Protein AF-A0A966IT73-F1 (afdb_monomer_lite)

Sequence (66 aa):
MTKKYKVGDQIRLRSGEKWTLGPDVDLEKEIVLLEDGIRLTDKKVAEIVEGVHRREAQKVLKSKRR

Secondary structure (DSSP, 8-state):
------TT-EEE-TTS-EEE------TTTS--B-TTS-B--HHHHHHHHHHHHHHHHHHHHHHTT-

Foldseek 3Di:
DDDDDDQQDWDQDPVRDTDGRHDDDDLVPDFDADPVRHTDDPVVVVVVVVVVVVVVVVVVVVVVVD

Radius of gyration: 15.04 Å; chains: 1; bounding box: 41×30×28 Å

Structure (mmCIF, N/CA/C/O backbone):
data_AF-A0A966IT73-F1
#
_entry.id   AF-A0A966IT73-F1
#
loop_
_atom_site.group_PDB
_atom_site.id
_atom_site.type_symbol
_atom_site.label_atom_id
_atom_site.label_alt_id
_atom_site.label_comp_id
_atom_site.label_asym_id
_atom_site.label_entity_id
_atom_site.label_seq_id
_atom_site.pdbx_PDB_ins_code
_atom_site.Cartn_x
_atom_site.Cartn_y
_atom_site.Cartn_z
_atom_site.occupancy
_atom_site.B_iso_or_equiv
_atom_site.auth_seq_id
_atom_site.auth_comp_id
_atom_site.auth_asym_id
_atom_site.auth_atom_id
_atom_site.pdbx_PDB_model_num
ATOM 1 N N . MET A 1 1 ? 2.966 20.334 -16.381 1.00 41.22 1 MET A N 1
ATOM 2 C CA . MET A 1 1 ? 1.618 19.776 -16.634 1.00 41.22 1 MET A CA 1
ATOM 3 C C . MET A 1 1 ? 1.445 18.535 -15.770 1.00 41.22 1 MET A C 1
ATOM 5 O O . MET A 1 1 ? 2.135 17.552 -16.007 1.00 41.22 1 MET A O 1
ATOM 9 N N . THR A 1 2 ? 0.604 18.581 -14.737 1.00 55.31 2 THR A N 1
ATOM 10 C CA . THR A 1 2 ? 0.302 17.424 -13.877 1.00 55.31 2 THR A CA 1
ATOM 11 C C . THR A 1 2 ? -0.713 16.536 -14.588 1.00 55.31 2 THR A C 1
ATOM 13 O O . THR A 1 2 ? -1.833 16.960 -14.869 1.00 55.31 2 THR A O 1
ATOM 16 N N . LYS A 1 3 ? -0.310 15.313 -14.940 1.00 69.62 3 LYS A N 1
ATOM 17 C CA . LYS A 1 3 ? -1.209 14.320 -15.536 1.00 69.62 3 LYS A CA 1
ATOM 18 C C . LYS A 1 3 ? -2.179 13.850 -14.447 1.00 69.62 3 LYS A C 1
ATOM 20 O O . LYS A 1 3 ? -1.728 13.393 -13.402 1.00 69.62 3 LYS A O 1
ATOM 25 N N . LYS A 1 4 ? -3.487 14.004 -14.669 1.00 70.25 4 LYS A N 1
ATOM 26 C CA . LYS A 1 4 ? -4.520 13.431 -13.793 1.00 70.25 4 LYS A CA 1
ATOM 27 C C . LYS A 1 4 ? -4.753 11.983 -14.218 1.00 70.25 4 LYS A C 1
ATOM 29 O O . LYS A 1 4 ? -5.032 11.752 -15.392 1.00 70.25 4 LYS A O 1
ATOM 34 N N . TYR A 1 5 ? -4.625 11.050 -13.284 1.00 71.69 5 TYR A N 1
ATOM 35 C CA . TYR A 1 5 ? -4.918 9.632 -13.494 1.00 71.69 5 TYR A CA 1
ATOM 36 C C . TYR A 1 5 ? -6.244 9.282 -12.818 1.00 71.69 5 TYR A C 1
ATOM 38 O O . TYR A 1 5 ? -6.594 9.889 -11.803 1.00 71.69 5 TYR A O 1
ATOM 46 N N . LYS A 1 6 ? -6.989 8.338 -13.392 1.00 74.12 6 LYS A N 1
ATOM 47 C CA . LYS A 1 6 ? -8.229 7.801 -12.825 1.00 74.12 6 LYS A CA 1
ATOM 48 C C . LYS A 1 6 ? -7.982 6.427 -12.203 1.00 74.12 6 LYS A C 1
ATOM 50 O O . LYS A 1 6 ? -7.094 5.689 -12.622 1.00 74.12 6 LYS A O 1
ATOM 55 N N . VAL A 1 7 ? -8.800 6.079 -11.213 1.00 75.19 7 VAL A N 1
ATOM 56 C CA . VAL A 1 7 ? -8.886 4.709 -10.688 1.00 75.19 7 VAL A CA 1
ATOM 57 C C . VAL A 1 7 ? -9.160 3.745 -11.846 1.00 75.19 7 VAL A C 1
ATOM 59 O O . VAL A 1 7 ? -10.011 4.018 -12.692 1.00 75.19 7 VAL A O 1
ATOM 62 N N . GLY A 1 8 ? -8.427 2.634 -11.888 1.00 73.12 8 GLY A N 1
ATOM 63 C CA . GLY A 1 8 ? -8.477 1.651 -12.969 1.00 73.12 8 GLY A CA 1
ATOM 64 C C . GLY A 1 8 ? -7.556 1.954 -14.155 1.00 73.12 8 GLY A C 1
ATOM 65 O O . GLY A 1 8 ? -7.406 1.095 -15.025 1.00 73.12 8 GLY A O 1
ATOM 66 N N . ASP A 1 9 ? -6.896 3.118 -14.197 1.00 79.81 9 ASP A N 1
ATOM 67 C CA . ASP A 1 9 ? -5.922 3.409 -15.249 1.00 79.81 9 ASP A CA 1
ATOM 68 C C . ASP A 1 9 ? -4.712 2.473 -15.145 1.00 79.81 9 ASP A C 1
ATOM 70 O O . ASP A 1 9 ? -4.137 2.259 -14.073 1.00 79.81 9 ASP A O 1
ATOM 74 N N . GLN A 1 10 ? -4.276 1.955 -16.295 1.00 77.00 10 GLN A N 1
ATOM 75 C CA . GLN A 1 10 ? -3.005 1.250 -16.399 1.00 77.00 10 GLN A CA 1
ATOM 76 C C . GLN A 1 10 ? -1.862 2.243 -16.585 1.00 77.00 10 GLN A C 1
ATOM 78 O O . GLN A 1 10 ? -1.724 2.897 -17.622 1.00 77.00 10 GLN A O 1
ATOM 83 N N . ILE A 1 11 ? -0.990 2.299 -15.586 1.00 81.94 11 ILE A N 1
ATOM 84 C CA . ILE A 1 11 ? 0.268 3.022 -15.646 1.00 81.94 11 ILE A CA 1
ATOM 85 C C . ILE A 1 11 ? 1.334 2.055 -16.139 1.00 81.94 11 ILE A C 1
ATOM 87 O O . ILE A 1 11 ? 1.621 1.024 -15.529 1.00 81.94 11 ILE A O 1
ATOM 91 N N . ARG A 1 12 ? 1.953 2.411 -17.262 1.00 78.56 12 ARG A N 1
ATOM 92 C CA . ARG A 1 12 ? 3.129 1.706 -17.758 1.00 78.56 12 ARG A CA 1
ATOM 93 C C . ARG A 1 12 ? 4.370 2.426 -17.258 1.00 78.56 12 ARG A C 1
ATOM 95 O O . ARG A 1 12 ? 4.641 3.558 -17.664 1.00 78.56 12 ARG A O 1
ATOM 102 N N . LEU A 1 13 ? 5.101 1.777 -16.360 1.00 77.31 13 LEU A N 1
ATOM 103 C CA . LEU A 1 13 ? 6.353 2.309 -15.843 1.00 77.31 13 LEU A CA 1
ATOM 104 C C . LEU A 1 13 ? 7.438 2.236 -16.921 1.00 77.31 13 LEU A C 1
ATOM 106 O O . LEU A 1 13 ? 7.387 1.412 -17.838 1.00 77.31 13 LEU A O 1
ATOM 110 N N . ARG A 1 14 ? 8.469 3.078 -16.793 1.00 73.31 14 ARG A N 1
ATOM 111 C CA . ARG A 1 14 ? 9.646 3.041 -17.681 1.00 73.31 14 ARG A CA 1
ATOM 112 C C . ARG A 1 14 ? 10.376 1.693 -17.651 1.00 73.31 14 ARG A C 1
ATOM 114 O O . ARG A 1 14 ? 11.049 1.368 -18.621 1.00 73.31 14 ARG A O 1
ATOM 121 N N . SER A 1 15 ? 10.226 0.919 -16.574 1.00 76.44 15 SER A N 1
ATOM 122 C CA . SER A 1 15 ? 10.747 -0.447 -16.445 1.00 76.44 15 SER A CA 1
ATOM 123 C C . SER A 1 15 ? 10.006 -1.478 -17.307 1.00 76.44 15 SER A C 1
ATOM 125 O O . SER A 1 15 ? 10.459 -2.612 -17.409 1.00 76.44 15 SER A O 1
ATOM 127 N N . GLY A 1 16 ? 8.885 -1.107 -17.936 1.00 76.56 16 GLY A N 1
ATOM 128 C CA . GLY A 1 16 ? 8.037 -2.008 -18.721 1.00 76.56 16 GLY A CA 1
ATOM 129 C C . GLY A 1 16 ? 6.929 -2.688 -17.911 1.00 76.56 16 GLY A C 1
ATOM 130 O O . GLY A 1 16 ? 6.024 -3.275 -18.508 1.00 76.56 16 GLY A O 1
ATOM 131 N N . GLU A 1 17 ? 6.956 -2.558 -16.584 1.00 75.31 17 GLU A N 1
ATOM 132 C CA . GLU A 1 17 ? 5.922 -3.068 -15.684 1.00 75.31 17 GLU A CA 1
ATOM 133 C C . GLU A 1 17 ? 4.591 -2.332 -15.892 1.00 75.31 17 GLU A C 1
ATOM 135 O O . GLU A 1 17 ? 4.549 -1.110 -16.082 1.00 75.31 17 GLU A O 1
ATOM 140 N N . LYS A 1 18 ? 3.491 -3.091 -1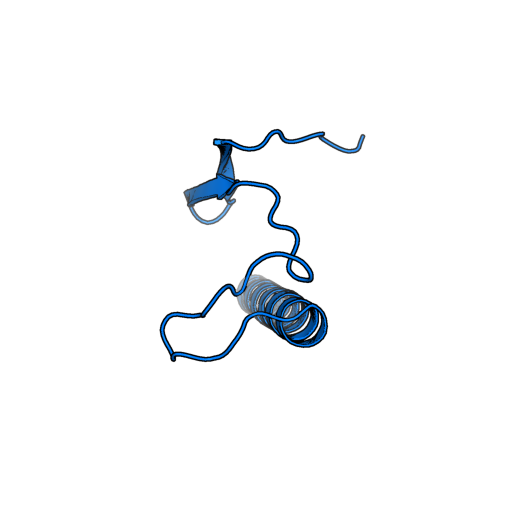5.861 1.00 78.62 18 LYS A N 1
ATOM 141 C CA . LYS A 1 18 ? 2.125 -2.566 -15.934 1.00 78.62 18 LYS A CA 1
ATOM 142 C C . LYS A 1 18 ? 1.523 -2.576 -14.541 1.00 78.62 18 LYS A C 1
ATOM 144 O O . LYS A 1 18 ? 1.402 -3.636 -13.937 1.00 78.62 18 LYS A O 1
ATOM 149 N N . TRP A 1 19 ? 1.164 -1.400 -14.058 1.00 78.31 19 TRP A N 1
ATOM 150 C CA . TRP A 1 19 ? 0.537 -1.203 -12.762 1.00 78.31 19 TRP A CA 1
ATOM 151 C C . TRP A 1 19 ? -0.881 -0.700 -12.996 1.00 78.31 19 TRP A C 1
ATOM 153 O O . TRP A 1 19 ? -1.090 0.160 -13.848 1.00 78.31 19 TRP A O 1
ATOM 163 N N . THR A 1 20 ? -1.852 -1.231 -12.265 1.00 79.12 20 THR A N 1
ATOM 164 C CA . THR A 1 20 ? -3.232 -0.739 -12.309 1.00 79.12 20 THR A CA 1
ATOM 165 C C . THR A 1 20 ? -3.464 0.126 -11.082 1.00 79.12 20 THR A C 1
ATOM 167 O O . THR A 1 20 ? -3.181 -0.307 -9.966 1.00 79.12 20 THR A O 1
ATOM 170 N N . LEU A 1 21 ? -3.970 1.343 -11.282 1.00 76.56 21 LEU A N 1
ATOM 171 C CA . LEU A 1 21 ? -4.409 2.194 -10.181 1.00 76.56 21 LEU A CA 1
ATOM 172 C C . LEU A 1 21 ? -5.596 1.534 -9.476 1.00 76.56 21 LEU A C 1
ATOM 174 O O . LEU A 1 21 ? -6.665 1.379 -10.068 1.00 76.56 21 LEU A O 1
ATOM 178 N N . GLY A 1 22 ? -5.387 1.126 -8.226 1.00 74.12 22 GLY A N 1
ATOM 179 C CA . GLY A 1 22 ? -6.443 0.594 -7.372 1.00 74.12 22 GLY A CA 1
ATOM 180 C C . GLY A 1 22 ? -7.493 1.653 -7.015 1.00 74.12 22 GLY A C 1
ATOM 181 O O . GLY A 1 22 ? -7.288 2.839 -7.294 1.00 74.12 22 GLY A O 1
ATOM 182 N N . PRO A 1 23 ? -8.628 1.235 -6.426 1.00 77.00 23 PRO A N 1
ATOM 183 C CA . PRO A 1 23 ? -9.605 2.164 -5.872 1.00 77.00 23 PRO A CA 1
ATOM 184 C C . PRO A 1 23 ? -8.963 3.089 -4.839 1.00 77.00 23 PRO A C 1
ATOM 186 O O . PRO A 1 23 ? -8.001 2.716 -4.170 1.00 77.00 23 PRO A O 1
ATOM 189 N N . ASP A 1 24 ? -9.504 4.299 -4.731 1.00 72.38 24 ASP A N 1
ATOM 190 C CA . ASP A 1 24 ? -9.184 5.192 -3.623 1.00 72.38 24 ASP A CA 1
ATOM 191 C C . ASP A 1 24 ? -9.785 4.575 -2.356 1.00 72.38 24 ASP A C 1
ATOM 193 O O . ASP A 1 24 ? -11.006 4.425 -2.260 1.00 72.38 24 ASP A O 1
ATOM 197 N N . VAL A 1 25 ? -8.927 4.114 -1.446 1.00 69.38 25 VAL A N 1
ATOM 198 C CA . VAL A 1 25 ? -9.351 3.451 -0.210 1.00 69.38 25 VAL A CA 1
ATOM 199 C C . VAL A 1 25 ? -9.130 4.397 0.955 1.00 69.38 25 VAL A C 1
ATOM 201 O O . VAL A 1 25 ? -8.007 4.821 1.227 1.00 69.38 25 VAL A O 1
ATOM 204 N N . ASP A 1 26 ? -10.216 4.691 1.659 1.00 71.69 26 ASP A N 1
ATOM 205 C CA . ASP A 1 26 ? -10.195 5.430 2.913 1.00 71.69 26 ASP A CA 1
ATOM 206 C C . ASP A 1 26 ? -9.736 4.488 4.042 1.00 71.69 26 ASP A C 1
ATOM 208 O O . ASP A 1 26 ? -10.489 3.626 4.507 1.00 71.69 26 ASP A O 1
ATOM 212 N N . LEU A 1 27 ? -8.475 4.633 4.460 1.00 72.88 27 LEU A N 1
ATOM 213 C CA . LEU A 1 27 ? -7.831 3.773 5.463 1.00 72.88 27 LEU A CA 1
ATOM 214 C C . LEU A 1 27 ? -8.377 3.974 6.890 1.00 72.88 27 LEU A C 1
ATOM 216 O O . LEU A 1 27 ? -8.118 3.146 7.773 1.00 72.88 27 LEU A O 1
ATOM 220 N N . GLU A 1 28 ? -9.135 5.050 7.134 1.00 72.62 28 GLU A N 1
ATOM 221 C CA . GLU A 1 28 ? -9.819 5.278 8.410 1.00 72.62 28 GLU A CA 1
ATOM 222 C C . GLU A 1 28 ? -11.112 4.460 8.494 1.00 72.62 28 GLU A C 1
ATOM 224 O O . GLU A 1 28 ? -11.469 3.968 9.568 1.00 72.62 28 GLU A O 1
ATOM 229 N N . LYS A 1 29 ? -11.794 4.273 7.356 1.00 74.88 29 LYS A N 1
ATOM 230 C CA . LYS A 1 29 ? -13.051 3.515 7.270 1.00 74.88 29 LYS A CA 1
ATOM 231 C C . LYS A 1 29 ? -12.854 2.028 7.002 1.00 74.88 29 LYS A C 1
ATOM 233 O O . LYS A 1 29 ? -13.659 1.228 7.475 1.00 74.88 29 LYS A O 1
ATOM 238 N N . GLU A 1 30 ? -11.809 1.649 6.270 1.00 73.56 30 GLU A N 1
ATOM 239 C CA . GLU A 1 30 ? -11.582 0.267 5.849 1.00 73.56 30 GLU A CA 1
ATOM 240 C C . GLU A 1 30 ? -10.273 -0.305 6.411 1.00 73.56 30 GLU A C 1
ATOM 242 O O . GLU A 1 30 ? -9.209 0.314 6.368 1.00 73.56 30 GLU A O 1
ATOM 247 N N . ILE A 1 31 ? -10.340 -1.523 6.961 1.00 77.88 31 ILE A N 1
ATOM 248 C CA . ILE A 1 31 ? -9.155 -2.233 7.455 1.00 77.88 31 ILE A CA 1
ATOM 249 C C . ILE A 1 31 ? -8.496 -2.948 6.277 1.00 77.88 31 ILE A C 1
ATOM 251 O O . ILE A 1 31 ? -8.855 -4.074 5.942 1.00 77.88 31 ILE A O 1
ATOM 255 N N . VAL A 1 32 ? -7.498 -2.306 5.678 1.00 80.00 32 VAL A N 1
ATOM 256 C CA . VAL A 1 32 ? -6.661 -2.923 4.643 1.00 80.00 32 VAL A CA 1
ATOM 257 C C . VAL A 1 32 ? -5.475 -3.628 5.299 1.00 80.00 32 VAL A C 1
ATOM 259 O O . VAL A 1 32 ? -4.750 -3.029 6.097 1.00 80.00 32 VAL A O 1
ATOM 262 N N . LEU A 1 33 ? -5.259 -4.900 4.965 1.00 82.75 33 LEU A N 1
ATOM 263 C C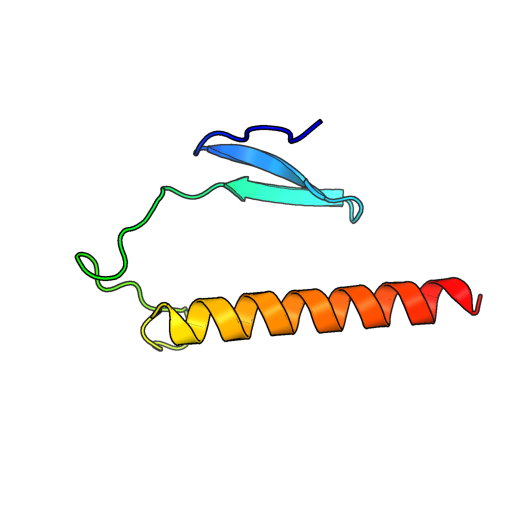A . LEU A 1 33 ? -4.106 -5.684 5.410 1.00 82.75 33 LEU A CA 1
ATOM 264 C C . LEU A 1 33 ? -3.156 -5.921 4.230 1.00 82.75 33 LEU A C 1
ATOM 266 O O . LEU A 1 33 ? -3.592 -6.239 3.126 1.00 82.75 33 LEU A O 1
ATOM 270 N N . LEU A 1 34 ? -1.857 -5.762 4.472 1.00 81.88 34 LEU A N 1
ATOM 271 C CA . LEU A 1 34 ? -0.799 -6.198 3.561 1.00 81.88 34 LEU A CA 1
ATOM 272 C C . LEU A 1 34 ? -0.700 -7.731 3.559 1.00 81.88 34 LEU A C 1
ATOM 274 O O . LEU A 1 34 ? -1.199 -8.382 4.476 1.00 81.88 34 LEU A O 1
ATOM 278 N N . GLU A 1 35 ? -0.008 -8.307 2.571 1.00 80.00 35 GLU A N 1
ATOM 279 C CA . GLU A 1 35 ? 0.199 -9.766 2.483 1.00 80.00 35 GLU A CA 1
ATOM 280 C C . GLU A 1 35 ? 0.857 -10.351 3.743 1.00 80.00 35 GLU A C 1
ATOM 282 O O . GLU A 1 35 ? 0.521 -11.455 4.160 1.00 80.00 35 GLU A O 1
ATOM 287 N N . ASP A 1 36 ? 1.713 -9.577 4.414 1.00 83.38 36 ASP A N 1
ATOM 288 C CA . ASP A 1 36 ? 2.349 -9.955 5.682 1.00 83.38 36 ASP A CA 1
ATOM 289 C C . ASP A 1 36 ? 1.412 -9.837 6.909 1.00 83.38 36 ASP A C 1
ATOM 291 O O . ASP A 1 36 ? 1.857 -9.906 8.054 1.00 83.38 36 ASP A O 1
ATOM 295 N N . GLY A 1 37 ? 0.116 -9.577 6.703 1.00 83.00 37 GLY A N 1
ATOM 296 C CA . GLY A 1 37 ? -0.886 -9.391 7.760 1.00 83.00 37 GLY A CA 1
ATOM 297 C C . GLY A 1 37 ? -0.806 -8.043 8.488 1.00 83.00 37 GLY A C 1
ATOM 298 O O . GLY A 1 37 ? -1.586 -7.780 9.403 1.00 83.00 37 GLY A O 1
ATOM 299 N N . ILE A 1 38 ? 0.119 -7.164 8.094 1.00 84.62 38 ILE A N 1
ATOM 300 C CA . ILE A 1 38 ? 0.285 -5.833 8.689 1.00 84.62 38 ILE A CA 1
ATOM 301 C C . ILE A 1 38 ? -0.823 -4.905 8.190 1.00 84.62 38 ILE A C 1
ATOM 303 O O . ILE A 1 38 ? -1.025 -4.765 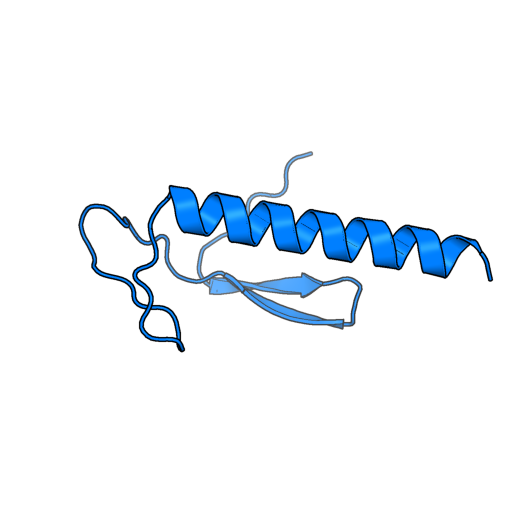6.984 1.00 84.62 38 ILE A O 1
ATOM 307 N N . ARG A 1 39 ? -1.495 -4.200 9.106 1.00 84.19 39 ARG A N 1
ATOM 308 C CA . ARG A 1 39 ? -2.491 -3.187 8.738 1.00 84.19 39 ARG A CA 1
ATOM 309 C C . ARG A 1 39 ? -1.847 -2.013 8.005 1.00 84.19 39 ARG A C 1
ATOM 311 O O . ARG A 1 39 ? -0.909 -1.382 8.503 1.00 84.19 39 ARG A O 1
ATOM 318 N N . LEU A 1 40 ? -2.400 -1.695 6.843 1.00 84.56 40 LEU A N 1
ATOM 319 C CA . LEU A 1 40 ? -2.052 -0.515 6.077 1.00 84.56 40 LEU A CA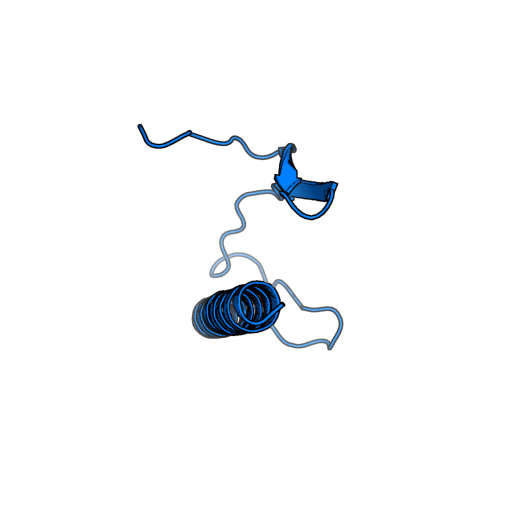 1
ATOM 320 C C . LEU A 1 40 ? -2.662 0.709 6.769 1.00 84.56 40 LEU A C 1
ATOM 322 O O . LEU A 1 40 ? -3.875 0.849 6.881 1.00 84.56 40 LEU A O 1
ATOM 326 N N . THR A 1 41 ? -1.791 1.564 7.288 1.00 85.94 41 THR A N 1
ATOM 327 C CA . THR A 1 41 ? -2.126 2.849 7.919 1.00 85.94 41 THR A CA 1
ATOM 328 C C . THR A 1 41 ? -1.402 3.957 7.165 1.00 85.94 41 THR A C 1
ATOM 330 O O . THR A 1 41 ? -0.394 3.672 6.514 1.00 85.94 41 THR A O 1
ATOM 333 N N . ASP A 1 42 ? -1.825 5.215 7.291 1.00 81.38 42 ASP A N 1
ATOM 334 C CA . ASP A 1 42 ? -1.175 6.356 6.620 1.00 81.38 42 ASP A CA 1
ATOM 335 C C . ASP A 1 42 ? 0.333 6.419 6.875 1.00 81.38 42 ASP A C 1
ATOM 337 O O . ASP A 1 42 ? 1.136 6.623 5.964 1.00 81.38 42 ASP A O 1
ATOM 341 N N . LYS A 1 43 ? 0.743 6.137 8.116 1.00 84.00 43 LYS A N 1
ATOM 342 C CA . LYS A 1 43 ? 2.158 6.067 8.490 1.00 84.00 43 LYS A CA 1
ATOM 343 C C . LYS A 1 43 ? 2.901 4.972 7.720 1.00 84.00 43 LYS A C 1
ATOM 345 O O . LYS A 1 43 ? 4.031 5.180 7.285 1.00 84.00 43 LYS A O 1
ATOM 350 N N . LYS A 1 44 ? 2.277 3.803 7.547 1.00 84.56 44 LYS A N 1
ATOM 351 C CA . LYS A 1 44 ? 2.874 2.685 6.808 1.00 84.56 44 LYS A CA 1
ATOM 352 C C . LYS A 1 44 ? 2.922 2.965 5.306 1.00 84.56 44 LYS A C 1
ATOM 354 O O . LYS A 1 44 ? 3.906 2.610 4.666 1.00 84.56 44 LYS A O 1
ATOM 359 N N . VAL A 1 45 ? 1.907 3.639 4.762 1.00 84.38 45 VAL A N 1
ATOM 360 C CA . VAL A 1 45 ? 1.897 4.105 3.368 1.00 84.38 45 VAL A CA 1
ATOM 361 C C . VAL A 1 45 ? 3.064 5.056 3.117 1.00 84.38 45 VAL A C 1
ATOM 363 O O . VAL A 1 45 ? 3.819 4.837 2.172 1.00 84.38 45 VAL A O 1
ATOM 366 N N . ALA A 1 46 ? 3.266 6.052 3.984 1.00 82.06 46 ALA A N 1
ATOM 367 C CA . ALA A 1 46 ? 4.387 6.983 3.868 1.00 82.06 46 ALA A CA 1
ATOM 368 C C . ALA A 1 46 ? 5.740 6.249 3.849 1.00 82.06 46 ALA A C 1
ATOM 370 O O . ALA A 1 46 ? 6.555 6.480 2.957 1.00 82.06 46 ALA A O 1
ATOM 371 N N . GLU A 1 47 ? 5.936 5.283 4.754 1.00 84.12 47 GLU A N 1
ATOM 372 C CA . GLU A 1 47 ? 7.156 4.468 4.813 1.00 84.12 47 GLU A CA 1
ATOM 373 C C . GLU A 1 47 ? 7.390 3.654 3.526 1.00 84.12 47 GLU A C 1
ATOM 375 O O . GLU A 1 47 ? 8.514 3.587 3.021 1.00 84.12 47 GLU A O 1
ATOM 380 N N . ILE A 1 48 ? 6.334 3.054 2.962 1.00 84.19 48 ILE A N 1
ATOM 381 C CA . ILE A 1 48 ? 6.416 2.301 1.702 1.00 84.19 48 ILE A CA 1
ATOM 382 C C . ILE A 1 48 ? 6.795 3.236 0.550 1.00 84.19 48 ILE A C 1
ATOM 384 O O . ILE A 1 48 ? 7.712 2.925 -0.214 1.00 84.19 48 ILE A O 1
ATOM 388 N N . VAL A 1 49 ? 6.131 4.389 0.435 1.00 82.69 49 VAL A N 1
ATOM 389 C CA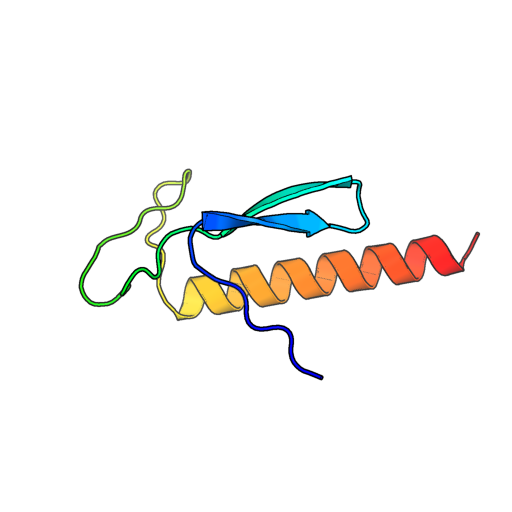 . VAL A 1 49 ? 6.379 5.368 -0.634 1.00 82.69 49 VAL A CA 1
ATOM 390 C C . VAL A 1 49 ? 7.810 5.909 -0.566 1.00 82.69 49 VAL A C 1
ATOM 392 O O . VAL A 1 49 ? 8.501 5.943 -1.592 1.00 82.69 49 VAL A O 1
ATOM 395 N N . GLU A 1 50 ? 8.295 6.261 0.628 1.00 79.12 50 GLU A N 1
ATOM 396 C CA . GLU A 1 50 ? 9.683 6.686 0.837 1.00 79.12 50 GLU A CA 1
ATOM 397 C C . GLU A 1 50 ? 10.682 5.567 0.507 1.00 79.12 50 GLU A C 1
ATOM 399 O O . GLU A 1 50 ? 11.696 5.796 -0.163 1.00 79.12 50 GLU A O 1
ATOM 404 N N . GLY A 1 51 ? 10.386 4.332 0.922 1.00 77.81 51 GLY A N 1
ATOM 405 C CA . GLY A 1 51 ? 11.200 3.158 0.618 1.00 77.81 51 GLY A CA 1
ATOM 406 C C . GLY A 1 51 ? 11.333 2.900 -0.886 1.00 77.81 51 GLY A C 1
ATOM 407 O O . GLY A 1 51 ? 12.433 2.610 -1.371 1.00 77.81 51 GLY A O 1
ATOM 408 N N . VAL A 1 52 ? 10.239 3.049 -1.638 1.00 78.94 52 VAL A N 1
ATOM 409 C CA . VAL A 1 52 ? 10.229 2.936 -3.105 1.00 78.94 52 VAL A CA 1
ATOM 410 C C . VAL A 1 52 ? 11.063 4.051 -3.738 1.00 78.94 52 VAL A C 1
ATOM 412 O O . VAL A 1 52 ? 11.969 3.747 -4.519 1.00 78.94 52 VAL A O 1
ATOM 415 N N . HIS A 1 53 ? 10.863 5.311 -3.331 1.00 71.44 53 HIS A N 1
ATOM 416 C CA . HIS A 1 53 ? 11.649 6.449 -3.828 1.00 71.44 53 HIS A CA 1
ATOM 417 C C . HIS A 1 53 ? 13.154 6.249 -3.620 1.00 71.44 53 HIS A C 1
ATOM 419 O O . HIS A 1 53 ? 13.959 6.480 -4.526 1.00 71.44 53 HIS A O 1
ATOM 425 N N . ARG A 1 54 ? 13.555 5.756 -2.443 1.00 69.00 54 ARG A N 1
ATOM 426 C CA . ARG A 1 54 ? 14.964 5.495 -2.129 1.00 69.00 54 ARG A CA 1
ATOM 427 C C . ARG A 1 54 ? 15.563 4.394 -3.008 1.00 69.00 54 ARG A C 1
ATOM 429 O O . ARG A 1 54 ? 16.714 4.514 -3.434 1.00 69.00 54 ARG A O 1
ATOM 436 N N . ARG A 1 55 ? 14.807 3.329 -3.296 1.00 68.94 55 ARG A N 1
ATOM 437 C CA . ARG A 1 55 ? 15.249 2.232 -4.179 1.00 68.94 55 ARG A CA 1
ATOM 438 C C . ARG A 1 55 ? 15.359 2.683 -5.634 1.00 68.94 55 ARG A C 1
ATOM 440 O O . ARG A 1 55 ? 16.335 2.329 -6.297 1.00 68.94 55 ARG A O 1
ATOM 447 N N . GLU A 1 56 ? 14.415 3.488 -6.117 1.00 66.31 56 GLU A N 1
ATOM 448 C CA . GLU A 1 56 ? 14.487 4.072 -7.460 1.00 66.31 56 GLU A CA 1
ATOM 449 C C . GLU A 1 56 ? 15.679 5.023 -7.600 1.00 66.31 56 GLU A C 1
ATOM 451 O O . GLU A 1 56 ? 16.463 4.886 -8.541 1.00 66.31 56 GLU A O 1
ATOM 456 N N . ALA A 1 57 ? 15.908 5.903 -6.620 1.00 60.2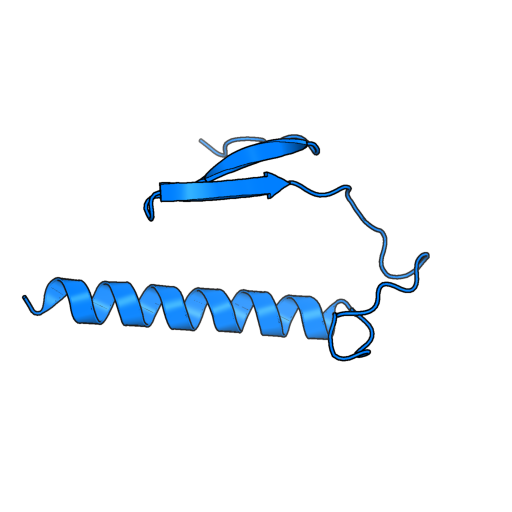8 57 ALA A N 1
ATOM 457 C CA . ALA A 1 57 ? 17.062 6.802 -6.612 1.00 60.28 57 ALA A CA 1
ATOM 458 C C . ALA A 1 57 ? 18.399 6.036 -6.658 1.00 60.28 57 ALA A C 1
ATOM 460 O O . ALA A 1 57 ? 19.308 6.394 -7.411 1.00 60.28 57 ALA A O 1
ATOM 461 N N . GLN A 1 58 ? 18.514 4.930 -5.914 1.00 62.31 58 GLN A N 1
ATOM 462 C CA . GLN A 1 58 ? 19.704 4.073 -5.956 1.00 62.31 58 GLN A CA 1
ATOM 463 C C . GLN A 1 58 ? 19.870 3.326 -7.288 1.00 62.31 58 GLN A C 1
ATOM 465 O O . GLN A 1 58 ? 21.002 3.171 -7.755 1.00 62.31 58 GLN A O 1
ATOM 470 N N . LYS A 1 59 ? 18.778 2.883 -7.929 1.00 60.22 59 LYS A N 1
ATOM 471 C CA . LYS A 1 59 ? 18.829 2.289 -9.278 1.00 60.22 59 LYS A CA 1
ATOM 472 C C . LYS A 1 59 ? 19.330 3.299 -10.313 1.00 60.22 59 LYS A C 1
ATOM 474 O O . LYS A 1 59 ? 20.201 2.958 -11.113 1.00 60.22 59 LYS A O 1
ATOM 479 N N . VAL A 1 60 ? 18.844 4.541 -10.265 1.00 60.41 60 VAL A N 1
ATOM 480 C CA . VAL A 1 60 ? 19.279 5.618 -11.173 1.00 60.41 60 VAL A CA 1
ATOM 481 C C . VAL A 1 60 ? 20.769 5.929 -10.993 1.00 60.41 60 VAL A C 1
ATOM 483 O O . VAL A 1 60 ? 21.500 6.028 -11.978 1.00 60.41 60 VAL A O 1
ATOM 486 N N . LEU A 1 61 ? 21.253 6.006 -9.749 1.00 59.38 61 LEU A N 1
ATOM 487 C CA . LEU A 1 61 ? 22.672 6.242 -9.452 1.00 59.38 61 LEU A CA 1
ATOM 488 C C . LEU A 1 61 ? 23.586 5.107 -9.942 1.00 59.38 61 LEU A C 1
ATOM 490 O O . LEU A 1 61 ? 24.671 5.379 -10.455 1.00 59.38 61 LEU A O 1
ATOM 494 N N . LYS A 1 62 ? 23.153 3.843 -9.835 1.00 58.88 62 LYS A N 1
ATOM 495 C CA . LYS A 1 62 ? 23.907 2.695 -10.370 1.00 58.88 62 LYS A CA 1
ATOM 496 C C . LYS A 1 62 ? 23.906 2.651 -11.900 1.00 58.88 62 LYS A C 1
ATOM 498 O O . LYS A 1 62 ? 24.916 2.275 -12.484 1.00 58.88 62 LYS A O 1
ATOM 503 N N . SER A 1 63 ? 22.820 3.075 -12.549 1.00 56.59 63 SER A N 1
ATOM 504 C CA . SER A 1 63 ? 22.732 3.116 -14.015 1.00 56.59 63 SER A CA 1
ATOM 505 C C . SER A 1 63 ? 23.578 4.225 -14.651 1.00 56.59 63 SER A C 1
ATOM 507 O O . SER A 1 63 ? 23.901 4.117 -15.826 1.00 56.59 63 SER A O 1
ATOM 509 N N . LYS A 1 64 ? 23.933 5.281 -13.904 1.00 54.06 64 LYS A N 1
ATOM 510 C CA . LYS A 1 64 ? 24.727 6.422 -14.401 1.00 54.06 64 LYS A CA 1
ATOM 511 C C . LYS A 1 64 ? 26.248 6.227 -14.275 1.00 54.06 64 LYS A C 1
ATOM 513 O O . LYS A 1 64 ? 27.009 7.078 -14.714 1.00 54.06 64 LYS A O 1
ATOM 518 N N . ARG A 1 65 ? 26.692 5.125 -13.658 1.00 56.34 65 ARG A N 1
ATOM 519 C CA . ARG A 1 65 ? 28.110 4.729 -13.532 1.00 56.34 65 ARG A CA 1
ATOM 520 C C . ARG A 1 65 ? 28.542 3.673 -14.564 1.00 56.34 65 ARG A C 1
ATOM 522 O O . ARG A 1 65 ? 29.576 3.041 -14.366 1.00 56.34 65 ARG A O 1
ATOM 529 N N . ARG A 1 66 ? 27.748 3.446 -15.612 1.00 46.53 66 ARG A N 1
ATOM 530 C CA . ARG A 1 66 ? 28.039 2.493 -16.686 1.00 46.53 66 ARG A CA 1
ATOM 531 C C . ARG A 1 66 ? 28.185 3.207 -18.015 1.00 46.53 66 ARG A C 1
ATOM 533 O O . ARG A 1 66 ? 27.429 4.184 -18.213 1.00 46.53 66 ARG A O 1
#

pLDDT: mean 73.64, std 9.85, range [41.22, 85.94]